Protein AF-A0A418IKY2-F1 (afdb_monomer_lite)

Secondary structure (DSSP, 8-state):
--HHHHHHHHHHHHHHHHHHHHHHHHHHHHHHHHHTTPPPPPHHHHHHHHHHHHHHHHHHHHHHHHHH-

Structure (mmCIF, N/CA/C/O backbone):
data_AF-A0A418IKY2-F1
#
_entry.id   AF-A0A418IKY2-F1
#
loop_
_atom_site.group_PDB
_atom_site.id
_atom_site.type_symbol
_atom_site.label_atom_id
_atom_site.label_alt_id
_atom_site.label_comp_id
_atom_site.label_asym_id
_atom_site.label_entity_id
_atom_site.label_seq_id
_atom_site.pdbx_PDB_ins_code
_atom_site.Cartn_x
_atom_site.Cartn_y
_atom_site.Cartn_z
_atom_site.occupancy
_atom_site.B_iso_or_equiv
_atom_site.auth_seq_id
_atom_site.auth_comp_id
_atom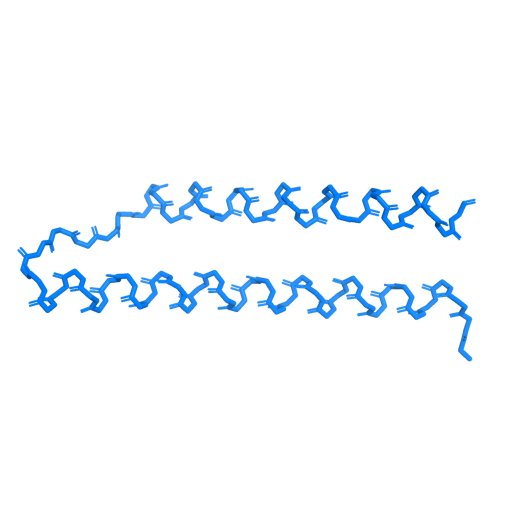_site.auth_asym_id
_atom_site.auth_atom_id
_atom_site.pdbx_PDB_model_num
ATOM 1 N N . MET A 1 1 ? -19.571 -13.218 17.366 1.00 61.56 1 MET A N 1
ATOM 2 C CA . MET A 1 1 ? -18.244 -12.612 17.114 1.00 61.56 1 MET A CA 1
ATOM 3 C C . MET A 1 1 ? -18.320 -11.135 17.472 1.00 61.56 1 MET A C 1
ATOM 5 O O . MET A 1 1 ? -19.163 -10.457 16.896 1.00 61.56 1 MET A O 1
ATOM 9 N N . ASN A 1 2 ? -17.533 -10.681 18.455 1.00 82.88 2 ASN A N 1
ATOM 10 C CA . ASN A 1 2 ? -17.534 -9.291 18.935 1.00 82.88 2 ASN A CA 1
ATOM 11 C C . ASN A 1 2 ? -17.248 -8.317 17.766 1.00 82.88 2 ASN A C 1
ATOM 13 O O . ASN A 1 2 ? -16.457 -8.656 16.882 1.00 82.88 2 ASN A O 1
ATOM 17 N N . LEU A 1 3 ? -17.904 -7.150 17.735 1.00 79.38 3 LEU A N 1
ATOM 18 C CA . LEU A 1 3 ? -17.787 -6.140 16.670 1.00 79.38 3 LEU A CA 1
ATOM 19 C C . LEU A 1 3 ? -16.318 -5.760 16.422 1.00 79.38 3 LEU A C 1
ATOM 21 O O . LEU A 1 3 ? -15.862 -5.747 15.282 1.00 79.38 3 LEU A O 1
ATOM 25 N N . THR A 1 4 ? -15.547 -5.601 17.497 1.00 78.88 4 THR A N 1
ATOM 26 C CA . THR A 1 4 ? -14.102 -5.338 17.463 1.00 78.88 4 THR A CA 1
ATOM 27 C C . THR A 1 4 ? -13.315 -6.428 16.732 1.00 78.88 4 THR A C 1
ATOM 29 O O . THR A 1 4 ? -12.417 -6.130 15.949 1.00 78.88 4 THR A O 1
ATOM 32 N N . LEU A 1 5 ? -13.674 -7.701 16.930 1.00 83.12 5 LEU A N 1
ATOM 33 C CA . LEU A 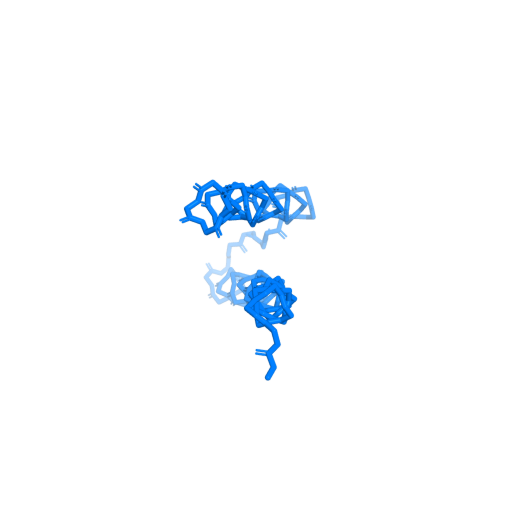1 5 ? -12.999 -8.824 16.275 1.00 83.12 5 LEU A CA 1
ATOM 34 C C . LEU A 1 5 ? -13.284 -8.837 14.765 1.00 83.12 5 LEU A C 1
ATOM 36 O O . LEU A 1 5 ? -12.396 -9.131 13.972 1.00 83.12 5 LEU A O 1
ATOM 40 N N . LYS A 1 6 ? -14.512 -8.482 14.357 1.00 82.25 6 LYS A N 1
ATOM 41 C CA . LYS A 1 6 ? -14.877 -8.334 12.936 1.00 82.25 6 LYS A CA 1
ATOM 42 C C . LYS A 1 6 ? -14.074 -7.219 12.266 1.00 82.25 6 LYS A C 1
ATOM 44 O O . LYS A 1 6 ? -13.581 -7.421 11.160 1.00 82.25 6 LYS A O 1
ATOM 49 N N . ILE A 1 7 ? -13.915 -6.084 12.947 1.00 82.25 7 ILE A N 1
ATOM 50 C CA . ILE A 1 7 ? -13.130 -4.944 12.455 1.00 82.25 7 ILE A CA 1
ATOM 51 C C . ILE A 1 7 ? -11.655 -5.340 12.300 1.00 82.25 7 ILE A C 1
ATOM 53 O O . ILE A 1 7 ? -11.085 -5.126 11.234 1.00 82.25 7 ILE A O 1
ATOM 57 N N . LEU A 1 8 ? -11.063 -6.005 13.299 1.00 84.06 8 LEU A N 1
ATOM 58 C CA . LEU A 1 8 ? -9.685 -6.520 13.237 1.00 84.06 8 LEU A CA 1
ATOM 59 C C . LEU A 1 8 ? -9.456 -7.465 12.051 1.00 84.06 8 LEU A C 1
ATOM 61 O O . LEU A 1 8 ? -8.491 -7.299 11.305 1.00 84.06 8 LEU A O 1
ATOM 65 N N . VAL A 1 9 ? -10.359 -8.425 11.836 1.00 87.06 9 VAL A N 1
ATOM 66 C CA . VAL A 1 9 ? -10.280 -9.342 10.687 1.00 87.06 9 VAL A CA 1
ATOM 67 C C . VAL A 1 9 ? -10.401 -8.577 9.366 1.00 87.06 9 VAL A C 1
ATOM 69 O O . VAL A 1 9 ? -9.643 -8.846 8.434 1.00 87.06 9 VAL A O 1
ATOM 72 N N . GLY A 1 10 ? -11.299 -7.590 9.295 1.00 85.25 10 GLY A N 1
ATOM 73 C CA . GLY A 1 10 ? -11.442 -6.717 8.130 1.00 85.25 10 GLY A CA 1
ATOM 74 C C . GLY A 1 10 ? -10.161 -5.941 7.811 1.00 85.25 10 GLY A C 1
ATOM 75 O O . GLY A 1 10 ? -9.740 -5.908 6.657 1.00 85.25 10 GLY A O 1
ATOM 76 N N . ILE A 1 11 ? -9.492 -5.386 8.824 1.00 86.50 11 ILE A N 1
ATOM 77 C CA . ILE A 1 11 ? -8.229 -4.646 8.665 1.00 86.50 11 ILE A CA 1
ATOM 78 C C . ILE A 1 11 ? -7.120 -5.551 8.130 1.00 86.50 11 ILE A C 1
ATOM 80 O O . ILE A 1 11 ? -6.415 -5.171 7.191 1.00 86.50 11 ILE A O 1
ATOM 84 N N . ILE A 1 12 ? -6.976 -6.755 8.691 1.00 88.62 12 ILE A N 1
ATOM 85 C CA . ILE A 1 12 ? -5.978 -7.730 8.232 1.00 88.62 12 ILE A CA 1
ATOM 86 C C . ILE A 1 12 ? -6.252 -8.107 6.772 1.00 88.62 12 ILE A C 1
ATOM 88 O O . ILE A 1 12 ? -5.339 -8.080 5.945 1.00 88.62 12 ILE A O 1
ATOM 92 N N . PHE A 1 13 ? -7.512 -8.392 6.435 1.00 90.06 13 PHE A N 1
ATOM 93 C CA . PHE A 1 13 ? -7.905 -8.760 5.077 1.00 90.06 13 PHE A CA 1
ATOM 94 C C . PHE A 1 13 ? -7.609 -7.646 4.064 1.00 90.06 13 PHE A C 1
ATOM 96 O O . PHE A 1 13 ? -6.965 -7.894 3.043 1.00 90.06 13 PHE A O 1
ATOM 103 N N . VAL A 1 14 ? -8.019 -6.409 4.365 1.00 88.25 14 VAL A N 1
ATOM 104 C CA . VAL A 1 14 ? -7.761 -5.243 3.507 1.00 88.25 14 VAL A CA 1
ATOM 105 C C . VAL A 1 14 ? -6.259 -5.016 3.336 1.00 88.25 14 VAL A C 1
ATOM 107 O O . VAL A 1 14 ? -5.808 -4.780 2.218 1.00 88.25 14 VAL A O 1
ATOM 110 N N . SER A 1 15 ? -5.473 -5.155 4.406 1.00 87.88 15 SER A N 1
ATOM 111 C CA . SER A 1 15 ? -4.016 -4.970 4.357 1.00 87.88 15 SER A CA 1
ATOM 112 C C . SER A 1 15 ? -3.336 -5.995 3.444 1.00 87.88 15 SER A C 1
ATOM 114 O O . SER A 1 15 ? -2.535 -5.620 2.586 1.00 87.88 15 SER A O 1
ATOM 116 N N . ILE A 1 16 ? -3.692 -7.279 3.569 1.00 90.38 16 ILE A N 1
ATOM 117 C CA . ILE A 1 16 ? -3.148 -8.356 2.725 1.00 90.38 16 ILE A CA 1
ATOM 118 C C . ILE A 1 16 ? -3.548 -8.150 1.260 1.00 90.38 16 ILE A C 1
ATOM 120 O O . ILE A 1 16 ? -2.706 -8.253 0.364 1.00 90.38 16 ILE A O 1
ATOM 124 N N . MET A 1 17 ? -4.817 -7.824 1.000 1.00 91.88 17 MET A N 1
ATOM 125 C CA . MET A 1 17 ? -5.302 -7.614 -0.364 1.00 91.88 17 MET A CA 1
ATOM 126 C C . MET A 1 17 ? -4.638 -6.396 -1.019 1.00 91.88 17 MET A C 1
ATOM 128 O O . MET A 1 17 ? -4.222 -6.451 -2.177 1.00 91.88 17 MET A O 1
ATOM 132 N N . SER A 1 18 ? -4.479 -5.312 -0.260 1.00 91.00 18 SER A N 1
ATOM 133 C CA . SER A 1 18 ? -3.796 -4.090 -0.689 1.00 91.00 18 SER A CA 1
ATOM 134 C C . SER A 1 18 ? -2.322 -4.342 -1.036 1.00 91.00 18 SER A C 1
ATOM 136 O O . SER A 1 18 ? -1.828 -3.882 -2.074 1.00 91.00 18 SER A O 1
ATOM 138 N N . TRP A 1 19 ? -1.631 -5.139 -0.213 1.00 90.56 19 TRP A N 1
ATOM 139 C CA . TRP A 1 19 ? -0.259 -5.575 -0.472 1.00 90.56 19 TRP A CA 1
ATOM 140 C C . TRP A 1 19 ? -0.164 -6.383 -1.771 1.00 90.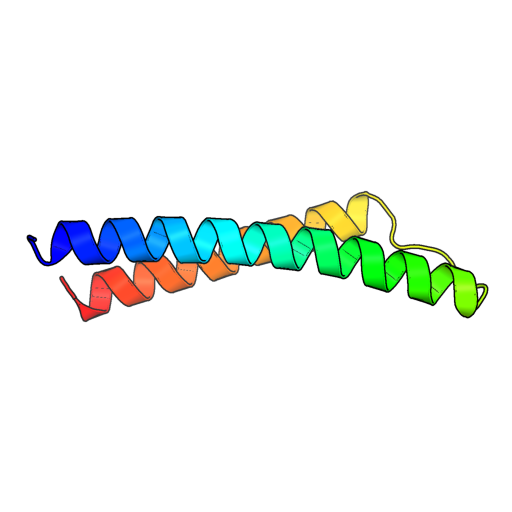56 19 TRP A C 1
ATOM 142 O O . TRP A 1 19 ? 0.622 -6.044 -2.661 1.00 90.56 19 TRP A O 1
ATOM 152 N N . ASN A 1 20 ? -1.005 -7.411 -1.922 1.00 92.88 20 ASN A N 1
ATOM 153 C CA . ASN A 1 20 ? -1.020 -8.260 -3.114 1.00 92.88 20 ASN A CA 1
ATOM 154 C C . ASN A 1 20 ? -1.300 -7.456 -4.389 1.00 92.88 20 ASN A C 1
ATOM 156 O O . ASN A 1 20 ? -0.575 -7.604 -5.376 1.00 92.88 20 ASN A O 1
ATOM 160 N N . ASN A 1 21 ? -2.273 -6.543 -4.352 1.00 91.44 21 ASN A N 1
ATOM 161 C CA . ASN A 1 21 ? -2.570 -5.658 -5.478 1.00 91.44 21 ASN A CA 1
ATOM 162 C C . ASN A 1 21 ? -1.383 -4.757 -5.839 1.00 91.44 21 ASN A C 1
ATOM 164 O O . ASN A 1 21 ? -1.120 -4.535 -7.021 1.00 91.44 21 ASN A O 1
ATOM 168 N N . THR A 1 22 ? -0.633 -4.260 -4.854 1.00 90.69 22 THR A N 1
ATOM 169 C CA . THR A 1 22 ? 0.552 -3.417 -5.091 1.00 90.69 22 THR A CA 1
ATOM 170 C C . THR A 1 22 ? 1.659 -4.198 -5.797 1.00 90.69 22 THR A C 1
ATOM 172 O O . THR A 1 22 ? 2.218 -3.730 -6.793 1.00 90.69 22 THR A O 1
ATOM 175 N N . VAL A 1 23 ? 1.936 -5.422 -5.341 1.00 91.38 23 VAL A N 1
ATOM 176 C CA . VAL A 1 23 ? 2.920 -6.313 -5.978 1.00 91.38 23 VAL A CA 1
ATOM 177 C C . VAL A 1 23 ? 2.481 -6.688 -7.394 1.00 91.38 23 VAL A C 1
ATOM 179 O O . VAL A 1 23 ? 3.280 -6.614 -8.331 1.00 91.38 23 VAL A O 1
ATOM 182 N N . GLN A 1 24 ? 1.209 -7.042 -7.578 1.00 93.00 24 GLN A N 1
ATOM 183 C CA . GLN A 1 24 ? 0.669 -7.400 -8.888 1.00 93.00 24 GLN A CA 1
ATOM 184 C C . GLN A 1 24 ? 0.692 -6.210 -9.855 1.00 93.00 24 GLN A C 1
ATOM 186 O O . GLN A 1 24 ? 1.034 -6.366 -11.027 1.00 93.00 24 GLN A O 1
ATOM 191 N N . THR A 1 25 ? 0.399 -5.006 -9.366 1.00 91.88 25 THR A N 1
ATOM 192 C CA . THR A 1 25 ? 0.483 -3.776 -10.160 1.00 91.88 25 THR A CA 1
ATOM 193 C C . THR A 1 25 ? 1.912 -3.525 -10.619 1.00 91.88 25 THR A C 1
ATOM 195 O O . THR A 1 25 ? 2.126 -3.280 -11.802 1.00 91.88 25 THR A O 1
ATOM 198 N N . HIS A 1 26 ? 2.905 -3.678 -9.739 1.00 91.19 26 HIS A N 1
ATOM 199 C CA . HIS A 1 26 ? 4.315 -3.573 -10.122 1.00 91.19 26 HIS A CA 1
ATOM 200 C C . HIS A 1 26 ? 4.693 -4.579 -11.223 1.00 91.19 26 HIS A C 1
ATOM 202 O O . HIS A 1 26 ? 5.324 -4.212 -12.216 1.00 91.19 26 HIS A O 1
ATOM 208 N N . GLN A 1 27 ? 4.252 -5.835 -11.104 1.00 91.38 27 GLN A N 1
ATOM 209 C CA . GLN A 1 27 ? 4.476 -6.842 -12.145 1.00 91.38 27 GLN A CA 1
ATOM 210 C C . GLN A 1 27 ? 3.798 -6.470 -13.471 1.00 91.38 27 GLN A C 1
ATOM 212 O O . GLN A 1 27 ? 4.407 -6.614 -14.531 1.00 91.38 27 GLN A O 1
ATOM 217 N N . ASN A 1 28 ? 2.558 -5.981 -13.430 1.00 93.44 28 ASN A N 1
ATOM 218 C CA . ASN A 1 28 ? 1.806 -5.587 -14.621 1.00 93.44 28 ASN A CA 1
ATOM 219 C C . ASN A 1 28 ? 2.415 -4.362 -15.310 1.00 93.44 28 ASN A C 1
ATOM 221 O O . ASN A 1 28 ? 2.539 -4.359 -16.534 1.00 93.44 28 ASN A O 1
ATOM 225 N N . VAL A 1 29 ? 2.847 -3.361 -14.539 1.00 91.56 29 VAL A N 1
ATOM 226 C CA . VAL A 1 29 ? 3.548 -2.174 -15.049 1.00 91.56 29 VAL A CA 1
ATOM 227 C C . VAL A 1 29 ? 4.852 -2.582 -15.728 1.00 91.56 29 VAL A C 1
ATOM 229 O O . VAL A 1 29 ? 5.093 -2.174 -16.860 1.00 91.56 29 VAL A O 1
ATOM 232 N N . ASN A 1 30 ? 5.647 -3.463 -15.118 1.00 91.88 30 ASN A N 1
AT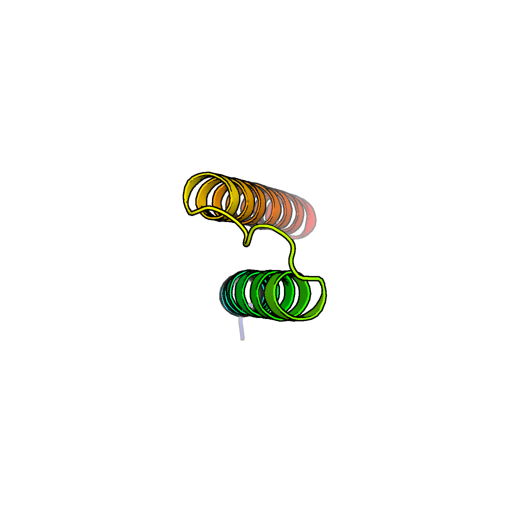OM 233 C CA . ASN A 1 30 ? 6.895 -3.930 -15.729 1.00 91.88 30 ASN A CA 1
ATOM 234 C C . ASN A 1 30 ? 6.658 -4.794 -16.974 1.00 91.88 30 ASN A C 1
ATOM 236 O O . ASN A 1 30 ? 7.366 -4.646 -17.969 1.00 91.88 30 ASN A O 1
ATOM 240 N N . LYS A 1 31 ? 5.633 -5.658 -16.965 1.00 92.81 31 LYS A N 1
ATOM 241 C CA . LYS A 1 31 ? 5.219 -6.412 -18.162 1.00 92.81 31 LYS A CA 1
ATOM 242 C C . LYS A 1 31 ? 4.792 -5.479 -19.295 1.00 92.81 31 LYS A C 1
ATOM 244 O O . LYS A 1 31 ? 5.108 -5.747 -20.452 1.00 92.81 31 LYS A O 1
ATOM 249 N N . LYS A 1 32 ? 4.073 -4.399 -18.977 1.00 92.69 32 LYS A N 1
ATOM 250 C CA . LYS A 1 32 ? 3.654 -3.390 -19.954 1.00 92.69 32 LYS A CA 1
ATOM 251 C C . LYS A 1 32 ? 4.855 -2.612 -20.495 1.00 92.69 32 LYS A C 1
ATOM 253 O O . LYS A 1 32 ? 4.984 -2.509 -21.709 1.00 92.69 32 LYS A O 1
ATOM 258 N N . ALA A 1 33 ? 5.773 -2.189 -19.627 1.00 91.12 33 ALA A N 1
ATOM 259 C CA . ALA A 1 33 ? 6.999 -1.503 -20.028 1.00 91.12 33 ALA A CA 1
ATOM 260 C C . ALA A 1 33 ? 7.845 -2.346 -20.995 1.00 91.12 33 ALA A C 1
ATOM 262 O O . ALA A 1 33 ? 8.293 -1.854 -22.028 1.00 91.12 33 ALA A O 1
ATOM 263 N N . TYR A 1 34 ? 7.965 -3.651 -20.730 1.00 91.94 34 TYR A N 1
ATOM 264 C CA . TYR A 1 34 ? 8.635 -4.580 -21.639 1.00 91.94 34 TYR A CA 1
ATOM 265 C C . TYR A 1 34 ? 7.966 -4.640 -23.023 1.00 91.94 34 TYR A C 1
ATOM 267 O O . TYR A 1 34 ? 8.649 -4.550 -24.042 1.00 91.94 34 TYR A O 1
ATOM 275 N N . LYS A 1 35 ? 6.629 -4.749 -23.075 1.00 92.62 35 LYS A N 1
ATOM 276 C CA . LYS A 1 35 ? 5.872 -4.756 -24.343 1.00 92.62 35 LYS A CA 1
ATOM 277 C C . LYS A 1 35 ? 6.028 -3.450 -25.122 1.00 92.62 35 LYS A C 1
ATOM 279 O O . LYS A 1 35 ? 6.138 -3.481 -26.343 1.00 92.62 35 LYS A O 1
ATOM 284 N N . GLU A 1 36 ? 6.046 -2.325 -24.419 1.00 94.19 36 GLU A N 1
ATOM 285 C CA . GLU A 1 36 ? 6.131 -0.983 -25.002 1.00 94.19 36 GLU A CA 1
ATOM 286 C C . GLU A 1 36 ? 7.578 -0.527 -25.256 1.00 94.19 36 GLU A C 1
ATOM 288 O O . GLU A 1 36 ? 7.792 0.585 -25.731 1.00 94.19 36 GLU A O 1
ATOM 293 N N . ARG A 1 37 ? 8.577 -1.381 -24.975 1.00 89.62 37 ARG A N 1
ATOM 294 C CA . ARG A 1 37 ? 10.016 -1.060 -25.046 1.00 89.62 37 ARG A CA 1
ATOM 295 C C . ARG A 1 37 ? 10.387 0.209 -24.266 1.00 89.62 37 ARG A C 1
ATOM 297 O O . ARG A 1 37 ? 11.282 0.954 -24.662 1.00 89.62 37 ARG A O 1
ATOM 304 N N . THR A 1 38 ? 9.708 0.447 -23.149 1.00 90.44 38 THR A N 1
ATOM 305 C CA . THR A 1 38 ? 9.995 1.539 -22.217 1.00 90.44 38 THR A CA 1
ATOM 306 C C . THR A 1 38 ? 10.732 1.015 -20.986 1.00 90.44 38 THR A C 1
ATOM 308 O O . THR A 1 38 ? 10.818 -0.191 -20.743 1.00 90.44 38 THR A O 1
ATOM 311 N N . SER A 1 39 ? 11.323 1.928 -20.212 1.00 87.69 39 SER A N 1
ATOM 312 C CA . SER A 1 39 ? 12.063 1.551 -19.008 1.00 87.69 39 SER A CA 1
ATOM 313 C C . SER A 1 39 ? 11.110 0.988 -17.941 1.00 87.69 39 SER A C 1
ATOM 315 O O . SER A 1 39 ? 10.090 1.625 -17.658 1.00 87.69 39 SER A O 1
ATOM 317 N N . PRO A 1 40 ? 11.408 -0.179 -17.337 1.00 89.38 40 PRO A N 1
ATOM 318 C CA . PRO A 1 40 ? 10.598 -0.732 -16.261 1.00 89.38 40 PRO A CA 1
ATOM 319 C C . PRO A 1 40 ? 10.665 0.147 -15.009 1.00 89.38 40 PRO A C 1
ATOM 321 O O . PRO A 1 40 ? 11.574 0.960 -14.820 1.00 89.38 40 PRO A O 1
ATOM 324 N N . MET A 1 41 ? 9.700 -0.050 -14.120 1.00 89.81 41 MET A N 1
ATOM 325 C CA . MET A 1 41 ? 9.635 0.669 -12.859 1.00 89.81 41 MET A CA 1
ATOM 326 C C . MET A 1 41 ? 10.849 0.323 -11.992 1.00 89.81 41 MET A C 1
ATOM 328 O O . MET A 1 41 ? 11.141 -0.845 -11.729 1.00 89.81 41 MET A O 1
ATOM 332 N N . ASN A 1 42 ? 11.570 1.348 -11.539 1.00 90.75 42 ASN A N 1
ATOM 333 C CA . ASN A 1 42 ? 12.772 1.157 -10.730 1.00 90.75 42 ASN A CA 1
ATOM 334 C C . ASN A 1 42 ? 12.403 0.867 -9.260 1.00 90.75 42 ASN A C 1
ATOM 336 O O . ASN A 1 42 ? 11.357 1.290 -8.760 1.00 90.75 42 ASN A O 1
ATOM 340 N N . GLY A 1 43 ? 13.300 0.225 -8.509 1.00 87.81 43 GLY A N 1
ATOM 341 C CA . GLY A 1 43 ? 13.095 -0.131 -7.103 1.00 87.81 43 GLY A CA 1
ATOM 342 C C . GLY A 1 43 ? 12.773 1.062 -6.192 1.00 87.81 43 GLY A C 1
ATOM 343 O O . GLY A 1 43 ? 12.015 0.909 -5.238 1.00 87.81 43 GLY A O 1
ATOM 344 N N . LYS A 1 44 ? 13.271 2.271 -6.497 1.00 90.81 44 LYS A N 1
ATOM 345 C CA . LYS A 1 44 ? 12.892 3.501 -5.768 1.00 90.81 44 LYS A CA 1
ATOM 346 C C . LYS A 1 44 ? 11.417 3.867 -5.972 1.00 90.81 44 LYS A C 1
ATOM 348 O O . LYS A 1 44 ? 10.742 4.207 -5.006 1.00 90.81 44 LYS A O 1
ATOM 353 N N . GLN A 1 45 ? 10.914 3.753 -7.202 1.00 90.19 45 GLN A N 1
ATOM 354 C CA . GLN A 1 45 ? 9.505 4.009 -7.520 1.00 90.19 45 GLN A CA 1
ATOM 355 C C . GLN A 1 45 ? 8.606 2.959 -6.863 1.00 90.19 45 GLN A C 1
ATOM 357 O O . GLN A 1 45 ? 7.565 3.306 -6.314 1.00 90.19 45 GLN A O 1
ATOM 362 N N . PHE A 1 46 ? 9.034 1.691 -6.841 1.00 89.75 46 PHE A N 1
ATOM 363 C CA . PHE A 1 46 ? 8.311 0.638 -6.126 1.00 89.75 46 PHE A CA 1
ATOM 364 C C . PHE A 1 46 ? 8.228 0.900 -4.628 1.00 89.75 46 PHE A C 1
ATOM 366 O O . PHE A 1 46 ? 7.138 0.853 -4.071 1.00 89.75 46 PHE A O 1
ATOM 373 N N . ARG A 1 47 ? 9.342 1.264 -3.984 1.00 89.19 47 ARG A N 1
ATOM 374 C CA . ARG A 1 47 ? 9.348 1.640 -2.561 1.00 89.19 47 ARG A CA 1
ATOM 375 C C . ARG A 1 47 ? 8.445 2.843 -2.274 1.00 89.19 47 ARG A C 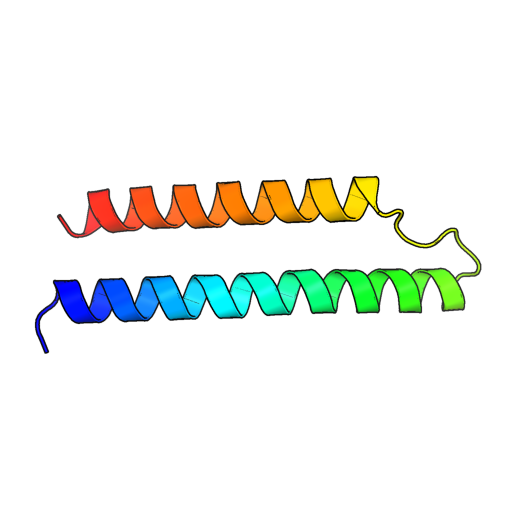1
ATOM 377 O O . ARG A 1 47 ? 7.764 2.842 -1.256 1.00 89.19 47 ARG A O 1
ATOM 384 N N . PHE A 1 48 ? 8.398 3.832 -3.169 1.00 91.25 48 PHE A N 1
ATOM 385 C CA . PHE A 1 48 ? 7.498 4.980 -3.034 1.00 91.25 48 PHE A CA 1
ATOM 386 C C . PHE A 1 48 ? 6.019 4.580 -3.148 1.00 91.25 48 PHE A C 1
ATOM 388 O O . PHE A 1 48 ? 5.213 4.964 -2.305 1.00 91.25 48 PHE A O 1
ATOM 395 N N . MET A 1 49 ? 5.668 3.744 -4.130 1.00 92.56 49 MET A N 1
ATOM 396 C CA . MET A 1 49 ? 4.320 3.177 -4.247 1.00 92.56 49 MET A CA 1
ATOM 397 C C . MET A 1 49 ? 3.943 2.373 -2.995 1.00 92.56 49 MET A C 1
ATOM 399 O O . MET A 1 49 ? 2.823 2.474 -2.500 1.00 92.56 49 MET A O 1
ATOM 403 N N . PHE A 1 50 ? 4.900 1.619 -2.455 1.00 90.19 50 PHE A N 1
ATOM 404 C CA . PHE A 1 50 ? 4.728 0.863 -1.222 1.00 90.19 50 PHE A CA 1
ATOM 405 C C . PHE A 1 50 ? 4.426 1.762 -0.024 1.00 90.19 50 PHE A C 1
ATOM 407 O O . PHE A 1 50 ? 3.503 1.505 0.746 1.00 90.19 50 PHE A O 1
ATOM 414 N N . PHE A 1 51 ? 5.185 2.845 0.109 1.00 91.56 51 PHE A N 1
ATOM 415 C CA . PHE A 1 51 ? 4.994 3.835 1.158 1.00 91.56 51 PHE A CA 1
ATOM 416 C C . PHE A 1 51 ? 3.617 4.507 1.070 1.00 91.56 51 PHE A C 1
ATOM 418 O O . PHE A 1 51 ? 2.918 4.609 2.077 1.00 91.56 51 PHE A O 1
ATOM 425 N N . LEU A 1 52 ? 3.180 4.882 -0.137 1.00 91.50 52 LEU A N 1
ATOM 426 C CA . LEU A 1 52 ? 1.833 5.412 -0.358 1.00 91.50 52 LEU A CA 1
ATOM 427 C C . LEU A 1 52 ? 0.746 4.406 0.038 1.00 91.50 52 LEU A C 1
ATOM 429 O O . LEU A 1 52 ? -0.244 4.795 0.654 1.00 91.50 52 LEU A O 1
ATOM 433 N N . ASN A 1 53 ? 0.938 3.119 -0.266 1.00 90.69 53 ASN A N 1
ATOM 434 C CA . ASN A 1 53 ? 0.002 2.074 0.140 1.00 90.69 53 ASN A CA 1
ATOM 435 C C . ASN A 1 53 ? -0.156 2.018 1.668 1.00 90.69 53 ASN A C 1
ATOM 437 O O . ASN A 1 53 ? -1.277 2.037 2.171 1.00 90.69 53 ASN A O 1
ATOM 441 N N . ILE A 1 54 ? 0.963 2.035 2.400 1.00 89.69 54 ILE A N 1
ATOM 442 C CA . ILE A 1 54 ? 0.973 2.028 3.870 1.00 89.69 54 ILE A CA 1
ATOM 443 C C . ILE A 1 54 ? 0.232 3.250 4.429 1.00 89.69 54 ILE A C 1
ATOM 445 O O . ILE A 1 54 ? -0.598 3.098 5.329 1.00 89.69 54 ILE A O 1
ATOM 449 N N . ILE A 1 55 ? 0.479 4.446 3.879 1.00 92.81 55 ILE A N 1
ATOM 450 C CA . ILE A 1 55 ? -0.220 5.673 4.296 1.00 92.81 55 ILE A CA 1
ATOM 451 C C . ILE A 1 55 ? -1.731 5.527 4.102 1.00 92.81 55 ILE A C 1
ATOM 453 O O . ILE A 1 55 ? -2.493 5.789 5.032 1.00 92.81 55 ILE A O 1
ATOM 457 N N . MET A 1 56 ? -2.175 5.077 2.927 1.00 91.69 56 MET A N 1
ATOM 458 C CA . MET A 1 56 ? -3.604 4.956 2.621 1.00 91.69 56 MET A CA 1
ATOM 459 C C . MET A 1 56 ? -4.302 3.920 3.507 1.00 91.69 56 MET A C 1
ATOM 461 O O . MET A 1 56 ? -5.393 4.185 4.008 1.00 91.69 56 MET A O 1
ATOM 465 N N . VAL A 1 57 ? -3.666 2.771 3.760 1.00 89.62 57 VAL A N 1
ATOM 466 C CA . VAL A 1 57 ? -4.201 1.746 4.676 1.00 89.62 57 VAL A CA 1
ATOM 467 C C . VAL A 1 57 ? -4.286 2.282 6.109 1.00 89.62 57 VAL A C 1
ATOM 469 O O . VAL A 1 57 ? -5.276 2.044 6.799 1.00 89.62 57 VAL A O 1
ATOM 472 N N . THR A 1 58 ? -3.293 3.060 6.544 1.00 89.25 58 THR A N 1
ATOM 473 C CA . THR A 1 58 ? -3.282 3.678 7.880 1.00 89.25 58 THR A CA 1
ATOM 474 C C . THR A 1 58 ? -4.400 4.709 8.028 1.00 89.25 58 THR A C 1
ATOM 476 O O . THR A 1 58 ? -5.136 4.680 9.012 1.00 89.25 58 THR A O 1
ATOM 479 N N . LEU A 1 59 ? -4.580 5.586 7.038 1.00 91.69 59 LEU A N 1
ATOM 480 C CA . LEU A 1 59 ? -5.674 6.561 7.027 1.00 91.69 59 LEU A CA 1
ATOM 481 C C . LEU A 1 59 ? -7.042 5.873 7.027 1.00 91.69 59 LEU A C 1
ATOM 483 O O . LEU A 1 59 ? -7.937 6.286 7.761 1.00 91.69 59 LEU A O 1
ATOM 487 N N . PHE A 1 60 ? -7.190 4.791 6.260 1.00 87.81 60 PHE A N 1
ATOM 488 C CA . PHE A 1 60 ? -8.405 3.982 6.259 1.00 87.81 60 PHE A CA 1
ATOM 489 C C . PHE A 1 60 ? -8.691 3.371 7.638 1.00 87.81 60 PHE A C 1
ATOM 491 O O . PHE A 1 60 ? -9.833 3.398 8.092 1.00 87.81 60 PHE A O 1
ATOM 498 N N . TYR A 1 61 ? -7.663 2.884 8.340 1.00 85.69 61 TYR A N 1
ATOM 499 C CA . TYR A 1 61 ? -7.803 2.384 9.709 1.00 85.69 61 TYR A CA 1
ATOM 500 C C . TYR A 1 61 ? -8.218 3.477 10.703 1.00 85.69 61 TYR A C 1
ATOM 502 O O . TYR A 1 61 ? -9.097 3.242 11.533 1.00 85.69 61 TYR A O 1
ATOM 510 N N . ILE A 1 62 ? -7.627 4.672 10.611 1.00 87.31 62 ILE A N 1
ATOM 511 C CA . ILE A 1 62 ? -8.002 5.816 11.456 1.00 87.31 62 ILE A CA 1
ATOM 512 C C . ILE A 1 62 ? -9.473 6.180 11.223 1.00 87.31 62 ILE A C 1
ATOM 514 O O . ILE A 1 62 ? -10.219 6.348 12.186 1.00 87.31 62 ILE A O 1
ATOM 518 N N . LEU A 1 63 ? -9.908 6.228 9.960 1.00 87.50 63 LEU A N 1
ATOM 519 C CA . LEU A 1 63 ? -11.296 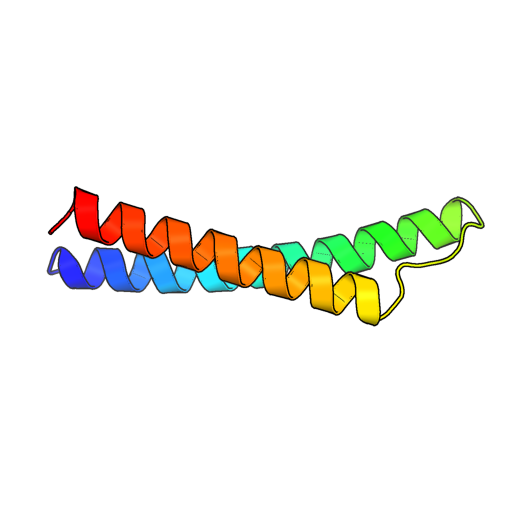6.507 9.590 1.00 87.50 63 LEU A CA 1
ATOM 520 C C . LEU A 1 63 ? -12.260 5.450 10.153 1.00 87.50 63 LEU A C 1
ATOM 522 O O . LEU A 1 63 ? -13.282 5.793 10.743 1.00 87.50 63 LEU A O 1
ATOM 526 N N . LEU A 1 64 ? -11.924 4.165 10.004 1.00 84.31 64 LEU A N 1
ATOM 527 C CA . LEU A 1 64 ? -12.679 3.051 10.583 1.00 84.31 64 LEU A CA 1
ATOM 528 C C . LEU A 1 64 ? -12.753 3.154 12.106 1.00 84.31 64 LEU A C 1
ATOM 530 O O . LEU A 1 64 ? -13.816 2.969 12.681 1.00 84.31 64 LEU A O 1
ATOM 534 N N . THR A 1 65 ? -11.645 3.477 12.765 1.00 79.94 65 THR A N 1
ATOM 535 C CA . THR A 1 65 ? -11.632 3.618 14.222 1.00 79.94 65 THR A CA 1
ATOM 536 C C . THR A 1 65 ? -12.550 4.761 14.648 1.00 79.94 65 THR A C 1
ATOM 538 O O . THR A 1 65 ? -13.432 4.533 15.457 1.00 79.94 65 THR A O 1
ATOM 541 N N . TYR A 1 66 ? -12.441 5.938 14.028 1.00 82.19 66 TYR A N 1
ATOM 542 C CA . TYR A 1 66 ? -13.290 7.095 14.341 1.00 82.19 66 TYR A CA 1
ATOM 543 C C . TYR A 1 66 ? -14.784 6.879 14.041 1.00 82.19 66 TYR A C 1
ATOM 545 O O . TYR A 1 66 ? -15.642 7.514 14.641 1.00 82.19 66 TYR A O 1
ATOM 553 N N . THR A 1 67 ? -15.110 6.019 13.074 1.00 78.12 67 THR A N 1
ATOM 554 C CA . THR A 1 67 ? -16.507 5.776 12.675 1.00 78.12 67 THR A CA 1
ATOM 555 C C . THR A 1 67 ? -17.193 4.733 13.561 1.00 78.12 67 THR A C 1
ATOM 557 O O . THR A 1 67 ? -18.414 4.758 13.700 1.00 78.12 67 THR A O 1
ATOM 560 N N . TYR A 1 68 ? -16.436 3.785 14.123 1.00 70.12 68 TYR A N 1
ATOM 561 C CA . TYR A 1 68 ? -16.985 2.617 14.823 1.00 70.12 68 TYR A CA 1
ATOM 562 C C . TYR A 1 68 ? -16.625 2.545 16.320 1.00 70.12 68 TYR A C 1
ATOM 564 O O . TYR A 1 68 ? -17.140 1.652 16.997 1.00 70.12 68 TYR A O 1
ATOM 572 N N . PHE A 1 69 ? -15.774 3.444 16.827 1.00 60.72 69 PHE A N 1
ATOM 573 C CA . PHE A 1 69 ? -15.465 3.649 18.250 1.00 60.72 69 PHE A CA 1
ATOM 574 C C . PHE A 1 69 ? -15.791 5.082 18.663 1.00 60.72 69 PHE A C 1
ATOM 576 O O . PHE A 1 69 ? -16.271 5.240 19.806 1.00 60.72 69 PHE A O 1
#

pLDDT: mean 87.82, std 6.35, range [60.72, 94.19]

Sequence (69 aa):
MNLTLKILVGIIFVSIMSWNNTVQTHQNVNKKAYKERTSPMNGKQFRFMFFLNIIMVTLFYILLTYTYF

Foldseek 3Di:
DDPVVVLVVVLVVCLVVLVVVLVVVLVVQQVVCVVVVHDRDDPVNSVVSVVVSVVVSVVVSVVVVVVPD

Radius of gyration: 16.03 Å; chains: 1; bounding box: 31×20×44 Å

Organism: Staphylococcus xylosus (NCBI:txid1288)